Protein AF-A0A9X9WQW0-F1 (afdb_monomer)

Organism: NCBI:txid535904

Sequence (172 aa):
RVIGDWMEDARHYQTNLVPGDHANPDGRIAEDIRIATEFAVDLASSLFYCVLLLVTFVGILWSLSGSIHILGLGVPGHLVALAFGYAGMGAMIAFLLGRPLVRATDARQTKEADFRFGLVRAHESAEPIAIARGEALERQRLGTTFETIAQSWYDQSMGLARLLAFSSGYVA

Secondary structure (DSSP, 8-state):
-HHHHHHGGGHHHHHHHS-S--S-HHHHHHHHHHHHHHHHHHHHHHHHHHHHHHHHHHHHHHHH-PPEEETTEEETTHHHHHHHHHHHHHHHHHHHHHHHHHHHHHHHHHHHHHHHHHHHHHHHTHHHHHHTTTHHHHHHHHHHHHHHHHHHHHHHHHHHHHHHHHHHHH--

Foldseek 3Di:
DVVCVCPPPNVVVVVVVDDDDCPCVVVVVVVVVVVVVVVVVVVVVVVVVVVVVVVVVQVVLQVVFDFDQDPNDTDRSVSVVVVVVVVVVVVVVCVVVVVVVVVLVVVLVVLVVVLVVLVVVCVVCVVVCVVVVVVVVSVVVSVVSVVVSVVSVVVVVVVVVVVVVVVVVVVD

Solvent-accessible surface area (backbone atoms only — not comparable to full-atom values): 9630 Å² total; per-residue (Å²): 106,71,70,55,68,44,56,42,95,50,41,69,57,52,59,73,72,49,92,69,98,62,82,60,59,67,60,49,55,54,49,52,52,49,53,54,50,52,52,50,50,51,50,51,52,49,51,50,51,52,50,53,50,49,56,51,50,51,50,50,36,46,76,69,29,57,72,49,68,57,98,84,46,70,42,72,38,52,52,48,57,50,50,51,51,53,51,51,52,51,51,50,52,52,50,65,64,44,54,62,53,54,53,53,49,52,55,47,50,50,54,53,50,53,48,54,51,51,50,52,51,52,60,77,40,40,66,65,34,60,76,67,66,40,57,69,60,54,50,51,56,53,48,55,52,48,49,57,52,52,52,56,51,49,54,50,51,51,50,50,52,52,51,50,54,51,53,57,62,73,76,108

Radius of gyration: 27.29 Å; Cα contacts (8 Å, |Δi|>4): 46; chains: 1; bounding box: 70×33×71 Å

InterPro domains:
  IPR011527 ABC transporter type 1, transmembrane domain [PF06472] (4-154)
  IPR011527 ABC transporter type 1, transmembrane domain [PS50929] (28-172)
  IPR036640 ABC transporter type 1, transmembrane domain superfamily [G3DSA:1.20.1560.10] (21-172)
  IPR036640 ABC transporter type 1, transmembrane domain superfamily [SSF90123] (27-167)
  IPR050835 ATP-binding cassette sub-family D [PTHR11384] (5-152)

pLDDT: mean 83.38, std 10.06, range [42.25, 98.0]

Mean predicted aligned error: 11.53 Å

Structure (mmCIF, N/CA/C/O backbone):
data_AF-A0A9X9WQW0-F1
#
_entry.id   AF-A0A9X9WQW0-F1
#
loop_
_atom_site.group_PDB
_atom_site.id
_atom_site.type_symbol
_atom_site.label_atom_id
_atom_site.label_alt_id
_atom_site.label_comp_id
_atom_site.label_asym_id
_atom_site.label_entity_id
_atom_site.label_seq_id
_atom_site.pdbx_PDB_ins_code
_atom_site.Cartn_x
_atom_site.Cartn_y
_atom_site.Cartn_z
_atom_site.occupancy
_atom_site.B_iso_or_equiv
_atom_site.auth_seq_id
_atom_site.auth_comp_id
_atom_site.auth_asym_id
_atom_site.auth_atom_id
_atom_site.pdbx_PDB_model_num
ATOM 1 N N . ARG A 1 1 ? -25.026 -9.076 -12.579 1.00 79.00 1 ARG A N 1
ATOM 2 C CA . ARG A 1 1 ? -24.604 -10.345 -11.942 1.00 79.00 1 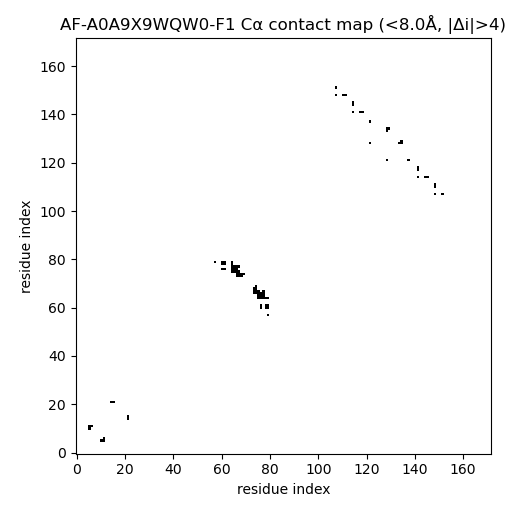ARG A CA 1
ATOM 3 C C . ARG A 1 1 ? -24.667 -10.228 -10.425 1.00 79.00 1 ARG A C 1
ATOM 5 O O . ARG A 1 1 ? -25.553 -10.841 -9.870 1.00 79.00 1 ARG A O 1
ATOM 12 N N . VAL A 1 2 ? -23.906 -9.321 -9.796 1.00 77.12 2 VAL A N 1
ATOM 13 C CA . VAL A 1 2 ? -23.926 -9.111 -8.328 1.00 77.12 2 VAL A CA 1
ATOM 14 C C . VAL A 1 2 ? -25.328 -8.880 -7.737 1.00 77.12 2 VAL A C 1
ATOM 16 O O . VAL A 1 2 ? -25.687 -9.523 -6.762 1.00 77.12 2 VAL A O 1
ATOM 19 N N . ILE A 1 3 ? -26.161 -8.034 -8.356 1.00 78.75 3 ILE A N 1
ATOM 20 C CA . ILE A 1 3 ? -27.555 -7.816 -7.907 1.00 78.75 3 ILE A CA 1
ATOM 21 C C . ILE A 1 3 ? -28.401 -9.097 -8.023 1.00 78.75 3 ILE A C 1
ATOM 23 O O . ILE A 1 3 ? -29.257 -9.348 -7.183 1.00 78.75 3 ILE A O 1
ATOM 27 N N . GLY A 1 4 ? -28.148 -9.914 -9.051 1.00 82.25 4 GLY A N 1
ATOM 28 C CA . GLY A 1 4 ? -28.834 -11.192 -9.245 1.00 82.25 4 GLY A CA 1
ATOM 29 C C . GLY A 1 4 ? -28.488 -12.180 -8.136 1.00 82.25 4 GLY A C 1
ATOM 30 O O . GLY A 1 4 ? -29.393 -12.702 -7.502 1.00 82.25 4 GLY A O 1
ATOM 31 N N . ASP A 1 5 ? -27.197 -12.331 -7.837 1.00 82.25 5 ASP A N 1
ATOM 32 C CA . ASP A 1 5 ? -26.704 -13.216 -6.773 1.00 82.25 5 ASP A CA 1
ATOM 33 C C . ASP A 1 5 ? -27.166 -12.738 -5.374 1.00 82.25 5 ASP A C 1
ATOM 35 O O . ASP A 1 5 ? -27.429 -13.543 -4.483 1.00 82.25 5 ASP A O 1
ATOM 39 N N . TRP A 1 6 ? -27.315 -11.420 -5.172 1.00 79.38 6 TRP A N 1
ATOM 40 C CA . TRP A 1 6 ? -27.839 -10.831 -3.929 1.00 79.38 6 TRP A CA 1
ATOM 41 C C . TRP A 1 6 ? -29.346 -11.067 -3.729 1.00 79.38 6 TRP A C 1
ATOM 43 O O . TRP A 1 6 ? -29.825 -11.223 -2.602 1.00 79.38 6 TRP A O 1
ATOM 53 N N . MET A 1 7 ? -30.112 -11.091 -4.821 1.00 81.50 7 MET A N 1
ATOM 54 C CA . MET A 1 7 ? -31.566 -11.277 -4.786 1.00 81.50 7 MET A CA 1
ATOM 55 C C . MET A 1 7 ? -32.009 -12.734 -4.974 1.00 81.50 7 MET A C 1
ATOM 57 O O . MET A 1 7 ? -33.195 -13.026 -4.819 1.00 81.50 7 MET A O 1
ATOM 61 N N . GLU A 1 8 ? -31.080 -13.646 -5.250 1.00 88.31 8 GLU A N 1
ATOM 62 C CA . GLU A 1 8 ? -31.335 -15.082 -5.362 1.00 88.31 8 GLU A CA 1
ATOM 63 C C . GLU A 1 8 ? -31.822 -15.665 -4.024 1.00 88.31 8 GLU A C 1
ATOM 65 O O . GLU A 1 8 ? -31.361 -15.257 -2.957 1.00 88.31 8 GLU A O 1
ATOM 70 N N . ASP A 1 9 ? -32.789 -16.586 -4.065 1.00 83.06 9 ASP A N 1
ATOM 71 C CA . ASP A 1 9 ? -33.359 -17.288 -2.898 1.00 83.06 9 ASP A CA 1
ATOM 72 C C . ASP A 1 9 ? -33.799 -16.389 -1.725 1.00 83.06 9 ASP A C 1
ATOM 74 O O . ASP A 1 9 ? -33.817 -16.811 -0.570 1.00 83.06 9 ASP A O 1
ATOM 78 N N . ALA A 1 10 ? -34.152 -15.127 -1.994 1.00 80.31 10 ALA A N 1
ATOM 79 C CA . ALA A 1 10 ? -34.452 -14.130 -0.965 1.00 80.31 10 ALA A CA 1
ATOM 80 C C . ALA A 1 10 ? -33.303 -13.907 0.046 1.00 80.31 10 ALA A C 1
ATOM 82 O O . ALA A 1 10 ? -33.551 -13.544 1.197 1.00 80.31 10 ALA A O 1
ATOM 83 N N . ARG A 1 11 ? -32.037 -14.078 -0.370 1.00 78.88 11 ARG A N 1
ATOM 84 C CA . ARG A 1 11 ? -30.841 -13.881 0.477 1.00 78.88 11 ARG A CA 1
ATOM 85 C C . ARG A 1 11 ? -30.814 -12.528 1.183 1.00 78.88 11 ARG A C 1
ATOM 87 O O . ARG A 1 11 ? -30.529 -12.491 2.372 1.00 78.88 11 ARG A O 1
ATOM 94 N N . HIS A 1 12 ? -31.215 -11.459 0.495 1.00 78.00 12 HIS A N 1
ATOM 95 C CA . HIS A 1 12 ? -31.385 -10.118 1.069 1.00 78.00 12 HIS A CA 1
ATOM 96 C C . HIS A 1 12 ? -32.323 -10.066 2.294 1.00 78.00 12 HIS A C 1
ATOM 98 O O . HIS A 1 12 ? -32.145 -9.230 3.178 1.00 78.00 12 HIS A O 1
ATOM 104 N N . TYR A 1 13 ? -33.322 -10.951 2.364 1.00 77.06 13 TYR A N 1
ATOM 105 C CA . TYR A 1 13 ? -34.199 -11.103 3.525 1.00 77.06 13 TYR A CA 1
ATOM 106 C C . TYR A 1 13 ? -33.598 -12.056 4.564 1.00 77.06 13 TYR A C 1
ATOM 108 O O . TYR A 1 13 ? -33.631 -11.764 5.758 1.00 77.06 13 TYR A O 1
ATOM 116 N N . GLN A 1 14 ? -32.991 -13.160 4.119 1.00 79.94 14 GLN A N 1
ATOM 117 C CA . GLN A 1 14 ? -32.332 -14.128 5.003 1.00 79.94 14 GLN A CA 1
ATOM 118 C C . GLN A 1 14 ? -31.207 -13.491 5.831 1.00 79.94 14 GLN A C 1
ATOM 120 O O . GLN A 1 14 ? -31.061 -13.817 7.005 1.00 79.94 14 GLN A O 1
ATOM 125 N N . THR A 1 15 ? -30.470 -12.524 5.278 1.00 75.31 15 THR A N 1
ATOM 126 C CA . THR A 1 15 ? -29.434 -11.774 6.007 1.00 75.31 15 THR A CA 1
ATOM 127 C C . THR A 1 15 ? -29.967 -10.955 7.183 1.00 75.31 15 THR A C 1
ATOM 129 O O . THR A 1 15 ? -29.216 -10.718 8.120 1.00 75.31 15 THR A O 1
ATOM 132 N N . ASN A 1 16 ? -31.251 -10.577 7.189 1.00 73.00 16 ASN A N 1
ATOM 133 C CA . ASN A 1 16 ? -31.883 -9.910 8.338 1.00 73.00 16 ASN A CA 1
ATOM 134 C C . ASN A 1 16 ? -32.357 -10.896 9.419 1.00 73.00 16 ASN A C 1
ATOM 136 O O . ASN A 1 16 ? -32.630 -10.489 10.545 1.00 73.00 16 ASN A O 1
ATOM 140 N N . LEU A 1 17 ? -32.493 -12.182 9.078 1.00 76.69 17 LEU A N 1
ATOM 141 C CA . LEU A 1 17 ? -32.932 -13.240 9.993 1.00 76.69 17 LEU A CA 1
ATOM 142 C C . LEU A 1 17 ? -31.763 -13.908 10.729 1.00 76.69 17 LEU A C 1
ATOM 144 O O . LEU A 1 17 ? -31.979 -14.579 11.738 1.00 76.69 17 LEU A O 1
ATOM 148 N N . VAL A 1 18 ? -30.538 -13.750 10.223 1.00 76.69 18 VAL A N 1
ATOM 149 C CA . VAL A 1 18 ? -29.325 -14.299 10.833 1.00 76.69 18 VAL A CA 1
ATOM 150 C C . VAL A 1 18 ? -28.803 -13.324 11.895 1.00 76.69 18 VAL A C 1
ATOM 152 O O . VAL A 1 18 ? -28.472 -12.186 11.557 1.00 76.69 18 VAL A O 1
ATOM 155 N N . PRO A 1 19 ? -28.676 -13.748 13.168 1.00 59.94 19 PRO A N 1
ATOM 156 C CA . PRO A 1 19 ? -28.030 -12.939 14.196 1.00 59.94 19 PRO A CA 1
ATOM 157 C C . PRO A 1 19 ? -26.569 -12.666 13.813 1.00 59.94 19 PRO A C 1
ATOM 159 O O . PRO A 1 19 ? -25.806 -13.600 13.568 1.00 59.94 19 PRO A O 1
ATOM 162 N N . GLY A 1 20 ? -26.175 -11.396 13.749 1.00 66.75 20 GLY A N 1
ATOM 163 C CA . GLY A 1 20 ? -24.807 -10.980 13.441 1.00 66.75 20 GLY A CA 1
ATOM 164 C C . GLY A 1 20 ? -24.715 -9.495 13.096 1.00 66.75 20 GLY A C 1
ATOM 165 O O . GLY A 1 20 ? -25.732 -8.840 12.869 1.00 66.75 20 GLY A O 1
ATOM 166 N N . ASP A 1 21 ? -23.491 -8.973 13.038 1.00 60.00 21 ASP A N 1
ATOM 167 C CA . ASP A 1 21 ? -23.204 -7.558 12.772 1.00 60.00 21 ASP A CA 1
ATOM 168 C C . ASP A 1 21 ? -23.285 -7.236 11.264 1.00 60.00 21 ASP A C 1
ATOM 170 O O . ASP A 1 21 ? -22.286 -7.041 10.570 1.00 60.00 21 ASP A O 1
ATOM 174 N N . HIS A 1 22 ? -24.505 -7.267 10.720 1.00 66.69 22 HIS A N 1
ATOM 175 C CA . HIS A 1 22 ? -24.801 -7.026 9.301 1.00 66.69 22 HIS A CA 1
ATOM 176 C C . HIS A 1 22 ? -25.416 -5.642 9.059 1.00 66.69 22 HIS A C 1
ATOM 178 O O . HIS A 1 22 ? -26.282 -5.491 8.200 1.00 66.69 22 HIS A O 1
ATOM 184 N N . ALA A 1 23 ? -25.002 -4.618 9.807 1.00 61.97 23 ALA A N 1
ATOM 185 C CA . ALA A 1 23 ? -25.507 -3.266 9.593 1.00 61.97 23 ALA A CA 1
ATOM 186 C C . ALA A 1 23 ? -25.193 -2.788 8.154 1.00 61.97 23 ALA A C 1
ATOM 188 O O . ALA A 1 23 ? -24.030 -2.694 7.764 1.00 61.97 23 ALA A O 1
ATOM 189 N N . ASN A 1 24 ? -26.234 -2.476 7.372 1.00 77.56 24 ASN A N 1
ATOM 190 C CA . ASN A 1 24 ? -26.153 -1.860 6.035 1.00 77.56 24 ASN A CA 1
ATOM 191 C C . ASN A 1 24 ? -25.366 -2.674 4.967 1.00 77.56 24 ASN A C 1
ATOM 193 O O . ASN A 1 24 ? -24.346 -2.203 4.444 1.00 77.56 24 ASN A O 1
ATOM 197 N N . PRO A 1 25 ? -25.803 -3.904 4.627 1.00 77.81 25 PRO A N 1
ATOM 198 C CA . PRO A 1 25 ? -25.103 -4.776 3.678 1.00 77.81 25 PRO A CA 1
ATOM 199 C C . PRO A 1 25 ? -25.095 -4.214 2.248 1.00 77.81 25 PRO A C 1
ATOM 201 O O . PRO A 1 25 ? -24.135 -4.405 1.507 1.00 77.81 25 PRO A O 1
ATOM 204 N N . ASP A 1 26 ? -26.133 -3.474 1.875 1.00 81.75 26 ASP A N 1
ATOM 205 C CA . ASP A 1 26 ? -26.272 -2.755 0.612 1.00 81.75 26 ASP A CA 1
ATOM 206 C C . ASP A 1 26 ? -25.217 -1.654 0.456 1.00 81.75 26 ASP A C 1
ATOM 208 O O . ASP A 1 26 ? -24.567 -1.573 -0.590 1.00 81.75 26 ASP A O 1
ATOM 212 N N . GLY A 1 27 ? -24.965 -0.877 1.515 1.00 83.25 27 GLY A N 1
ATOM 213 C CA . GLY A 1 27 ? -23.883 0.107 1.533 1.00 83.25 27 GLY A CA 1
ATOM 214 C C . GLY A 1 27 ? -22.503 -0.530 1.349 1.00 83.25 27 GLY A C 1
ATOM 215 O O . GLY A 1 27 ? -21.683 -0.013 0.592 1.00 83.25 27 GLY A O 1
ATOM 216 N N . ARG A 1 28 ? -22.261 -1.688 1.978 1.00 84.06 28 ARG A N 1
ATOM 217 C CA . ARG A 1 28 ? -20.995 -2.425 1.828 1.00 84.06 28 ARG A CA 1
ATOM 218 C C . ARG A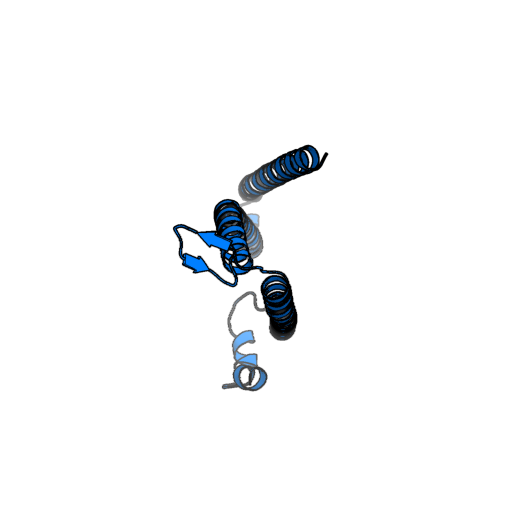 1 28 ? -20.799 -2.965 0.416 1.00 84.06 28 ARG A C 1
ATOM 220 O O . ARG A 1 28 ? -19.736 -2.765 -0.154 1.00 84.06 28 ARG A O 1
ATOM 227 N N . ILE A 1 29 ? -21.822 -3.586 -0.173 1.00 86.62 29 ILE A N 1
ATOM 228 C CA . ILE A 1 29 ? -21.748 -4.100 -1.550 1.00 86.62 29 ILE A CA 1
ATOM 229 C C . ILE A 1 29 ? -21.451 -2.961 -2.534 1.00 86.62 29 ILE A C 1
ATOM 231 O O . ILE A 1 29 ? -20.613 -3.122 -3.420 1.00 86.62 29 ILE A O 1
ATOM 235 N N . ALA A 1 30 ? -22.110 -1.809 -2.385 1.00 88.62 30 ALA A N 1
ATOM 236 C CA . ALA A 1 30 ? -21.869 -0.655 -3.247 1.00 88.62 30 ALA A CA 1
ATOM 237 C C . ALA A 1 30 ? -20.435 -0.115 -3.109 1.00 88.62 30 ALA A C 1
ATOM 239 O O . ALA A 1 30 ? -19.777 0.142 -4.118 1.00 88.62 30 ALA A O 1
ATOM 240 N N . GLU A 1 31 ? -19.943 0.015 -1.876 1.00 90.25 31 GLU A N 1
ATOM 241 C CA . GLU A 1 31 ? -18.595 0.508 -1.595 1.00 90.25 31 GLU A CA 1
ATOM 242 C C . GLU A 1 31 ? -17.510 -0.459 -2.082 1.00 90.25 31 GLU A C 1
ATOM 244 O O . GLU A 1 31 ? -16.568 -0.041 -2.752 1.00 90.25 31 GLU A O 1
ATOM 249 N N . ASP A 1 32 ? -17.674 -1.760 -1.844 1.00 91.19 32 ASP A N 1
ATOM 250 C CA . ASP A 1 32 ? -16.725 -2.780 -2.288 1.00 91.19 32 ASP A CA 1
ATOM 251 C C . ASP A 1 32 ? -16.651 -2.842 -3.823 1.00 91.19 32 ASP A C 1
ATOM 253 O O . ASP A 1 32 ? -15.560 -2.924 -4.391 1.00 91.19 32 ASP A O 1
ATOM 257 N N . ILE A 1 33 ? -17.795 -2.745 -4.520 1.00 92.62 33 ILE A N 1
ATOM 258 C CA . ILE A 1 33 ? -17.828 -2.661 -5.990 1.00 92.62 33 ILE A CA 1
ATOM 259 C C . ILE A 1 33 ? -17.099 -1.407 -6.471 1.00 92.62 33 ILE A C 1
ATOM 261 O O . ILE A 1 33 ? -16.331 -1.485 -7.434 1.00 92.62 33 ILE A O 1
ATOM 265 N N . ARG A 1 34 ? -17.331 -0.259 -5.824 1.00 94.12 34 ARG A N 1
ATOM 266 C CA . ARG A 1 34 ? -16.681 1.007 -6.174 1.00 94.12 34 ARG A CA 1
ATOM 267 C C . ARG A 1 34 ? -15.168 0.894 -6.026 1.00 94.12 34 ARG A C 1
ATOM 269 O O . ARG A 1 34 ? -14.460 1.101 -7.006 1.00 94.12 34 ARG A O 1
ATOM 276 N N . ILE A 1 35 ? -14.694 0.476 -4.852 1.00 94.50 35 ILE A N 1
ATOM 277 C CA . ILE A 1 35 ? -13.272 0.292 -4.546 1.00 94.50 35 ILE A CA 1
ATOM 278 C C . ILE A 1 35 ? -12.626 -0.688 -5.533 1.00 94.50 35 ILE A C 1
ATOM 280 O O . ILE A 1 35 ? -11.585 -0.387 -6.116 1.00 94.50 35 ILE A O 1
ATOM 284 N N . ALA A 1 36 ? -13.243 -1.850 -5.764 1.00 93.94 36 ALA A N 1
ATOM 285 C CA . ALA A 1 36 ? -12.706 -2.853 -6.680 1.00 93.94 36 ALA A CA 1
ATOM 286 C C . ALA A 1 36 ? -12.621 -2.334 -8.123 1.00 93.94 36 ALA A C 1
ATOM 288 O O . ALA A 1 36 ? -11.646 -2.611 -8.822 1.00 93.94 36 ALA A O 1
ATOM 289 N N . THR A 1 37 ? -13.623 -1.571 -8.568 1.00 95.50 37 THR A N 1
ATOM 290 C CA . THR A 1 37 ? -13.658 -1.010 -9.924 1.00 95.50 37 THR A CA 1
ATOM 291 C C . THR A 1 37 ? -12.637 0.115 -10.088 1.00 95.50 37 THR A C 1
ATOM 293 O O . THR A 1 37 ? -11.909 0.114 -11.077 1.00 95.50 37 THR A O 1
ATOM 296 N N . GLU A 1 38 ? -12.536 1.032 -9.122 1.00 97.00 38 GLU A N 1
ATOM 297 C CA . GLU A 1 38 ? -11.530 2.103 -9.109 1.00 97.00 38 GLU A CA 1
ATOM 298 C C . GLU A 1 38 ? -10.114 1.514 -9.164 1.00 97.00 38 GLU A C 1
ATOM 300 O O . GLU A 1 38 ? -9.352 1.833 -10.076 1.00 97.00 38 GLU A O 1
ATOM 305 N N . PHE A 1 39 ? -9.794 0.555 -8.287 1.00 95.44 39 PHE A N 1
ATOM 306 C CA . PHE A 1 39 ? -8.488 -0.108 -8.309 1.00 95.44 39 PHE A CA 1
ATOM 307 C C . PHE A 1 39 ? -8.218 -0.863 -9.610 1.00 95.44 39 PHE A C 1
ATOM 309 O O . PHE A 1 39 ? -7.090 -0.841 -10.104 1.00 95.44 39 PHE A O 1
ATOM 316 N N . ALA A 1 40 ? -9.220 -1.539 -10.177 1.00 96.38 40 ALA A N 1
ATOM 317 C CA . ALA A 1 40 ? -9.053 -2.248 -11.441 1.00 96.38 40 ALA A CA 1
ATOM 318 C C . ALA A 1 40 ? -8.742 -1.283 -12.596 1.00 96.38 40 ALA A C 1
ATOM 320 O O . ALA A 1 40 ? -7.857 -1.565 -13.406 1.00 96.38 40 ALA A O 1
ATOM 321 N N . VAL A 1 41 ? -9.440 -0.145 -12.660 1.00 97.56 41 VAL A N 1
ATOM 322 C CA . VAL A 1 41 ? -9.221 0.891 -13.680 1.00 97.56 41 VAL A CA 1
ATOM 323 C C . VAL A 1 41 ? -7.852 1.545 -13.515 1.00 97.56 41 VAL A C 1
ATOM 325 O O . VAL A 1 41 ? -7.128 1.686 -14.505 1.00 97.56 41 VAL A O 1
ATOM 328 N N . ASP A 1 42 ? -7.461 1.887 -12.289 1.00 97.62 42 ASP A N 1
ATOM 329 C CA . ASP A 1 42 ? -6.153 2.479 -12.003 1.00 97.62 42 ASP A CA 1
ATOM 330 C C . ASP A 1 42 ? -5.015 1.516 -12.346 1.00 97.62 42 ASP A C 1
ATOM 332 O O . ASP A 1 42 ? -4.050 1.897 -13.015 1.00 97.62 42 ASP A O 1
ATOM 336 N N . LEU A 1 43 ? -5.142 0.243 -11.960 1.00 96.19 43 LEU A N 1
ATOM 337 C CA . LEU A 1 43 ? -4.151 -0.782 -12.274 1.00 96.19 43 LEU A CA 1
ATOM 338 C C . LEU A 1 43 ? -4.033 -0.996 -13.785 1.00 96.19 43 LEU A C 1
ATOM 340 O O . LEU A 1 43 ? -2.921 -1.061 -14.306 1.00 96.19 43 LEU A O 1
ATOM 344 N N . ALA A 1 44 ? -5.161 -1.078 -14.496 1.00 97.44 44 ALA A N 1
ATOM 345 C CA . ALA A 1 44 ? -5.173 -1.245 -15.945 1.00 97.44 44 ALA A CA 1
ATOM 346 C C . ALA A 1 44 ? -4.530 -0.048 -16.661 1.00 97.44 44 ALA A C 1
ATOM 348 O O . ALA A 1 44 ? -3.698 -0.233 -17.550 1.00 97.44 44 ALA A O 1
ATOM 349 N N . SER A 1 45 ? -4.870 1.173 -16.242 1.00 97.44 45 SER A N 1
ATOM 350 C CA . SER A 1 45 ? -4.331 2.410 -16.816 1.00 97.44 45 SER A CA 1
ATOM 351 C C . SER A 1 45 ? -2.831 2.544 -16.552 1.00 97.44 45 SER A C 1
ATOM 353 O O . SER A 1 45 ? -2.062 2.851 -17.464 1.00 97.44 45 SER A O 1
ATOM 355 N N . SER A 1 46 ? -2.400 2.246 -15.325 1.00 97.44 46 SER A N 1
ATOM 356 C CA . SER A 1 46 ? -0.991 2.243 -14.931 1.00 97.44 46 SER A CA 1
ATOM 357 C C . SER A 1 46 ? -0.191 1.193 -15.700 1.00 97.44 46 SER A C 1
ATOM 359 O O . SER A 1 46 ? 0.847 1.504 -16.282 1.00 97.44 46 SER A O 1
ATOM 361 N N . LEU A 1 47 ? -0.707 -0.036 -15.802 1.00 97.38 47 LEU A N 1
ATOM 362 C CA . LEU A 1 47 ? -0.070 -1.104 -16.568 1.00 97.38 47 LEU A CA 1
ATOM 363 C C . LEU A 1 47 ? 0.079 -0.716 -18.041 1.00 97.38 47 LEU A C 1
ATOM 365 O O . LEU A 1 47 ? 1.154 -0.883 -18.616 1.00 97.38 47 LEU A O 1
ATOM 369 N N . PHE A 1 48 ? -0.979 -0.170 -18.643 1.00 98.00 48 PHE A N 1
ATOM 370 C CA . PHE A 1 48 ? -0.949 0.295 -20.024 1.00 98.00 48 PHE A CA 1
ATOM 371 C C . PHE A 1 48 ? 0.115 1.380 -20.230 1.00 98.00 48 PHE A C 1
ATOM 373 O O . PHE A 1 48 ? 0.929 1.283 -21.150 1.00 98.00 48 PHE A O 1
ATOM 380 N N . TYR A 1 49 ? 0.169 2.365 -19.332 1.00 97.31 49 TYR A N 1
ATOM 381 C CA . TYR A 1 49 ? 1.196 3.402 -19.351 1.00 97.31 49 TYR A CA 1
ATOM 382 C C . TYR A 1 49 ? 2.614 2.821 -19.225 1.00 97.31 49 TYR A C 1
ATOM 384 O O . TYR A 1 49 ? 3.493 3.158 -20.020 1.00 97.31 49 TYR A O 1
ATOM 392 N N . CYS A 1 50 ? 2.842 1.895 -18.289 1.00 96.31 50 CYS A N 1
ATOM 393 C CA . CYS A 1 50 ? 4.132 1.226 -18.117 1.00 96.31 50 CYS A CA 1
ATOM 394 C C . CYS A 1 50 ? 4.557 0.436 -19.363 1.00 96.31 50 CYS A C 1
ATOM 396 O O . CYS A 1 50 ? 5.733 0.457 -19.722 1.00 96.31 50 CYS A O 1
ATOM 398 N N . VAL A 1 51 ? 3.622 -0.231 -20.046 1.00 97.19 51 VAL A N 1
ATOM 399 C CA . VAL A 1 51 ? 3.902 -0.957 -21.296 1.00 97.19 51 VAL A CA 1
ATOM 400 C C . VAL A 1 51 ? 4.293 0.007 -22.415 1.00 97.19 51 VAL A C 1
ATOM 402 O O . VAL A 1 51 ? 5.290 -0.233 -23.097 1.00 97.19 51 VAL A O 1
ATOM 405 N N . LEU A 1 52 ? 3.564 1.114 -22.587 1.00 97.44 52 LEU A N 1
ATOM 406 C CA . LEU A 1 52 ? 3.921 2.144 -23.569 1.00 97.44 52 LEU A CA 1
ATOM 407 C C . LEU A 1 52 ? 5.318 2.708 -23.304 1.00 97.44 52 LEU A C 1
ATOM 409 O O . LEU A 1 52 ? 6.124 2.845 -24.228 1.00 97.44 52 LEU A O 1
ATOM 413 N N . LEU A 1 53 ? 5.617 2.997 -22.037 1.00 95.50 53 LEU A N 1
ATOM 414 C CA . LEU A 1 53 ? 6.916 3.497 -21.613 1.00 95.50 53 LEU A CA 1
ATOM 415 C C . LEU A 1 53 ? 8.017 2.469 -21.902 1.00 95.50 53 LEU A C 1
ATOM 417 O O . LEU A 1 53 ? 9.036 2.830 -22.484 1.00 95.50 53 LEU A O 1
ATOM 421 N N . LEU A 1 54 ? 7.794 1.189 -21.588 1.00 94.38 54 LEU A N 1
ATOM 422 C CA . LEU A 1 54 ? 8.733 0.103 -21.879 1.00 94.38 54 LEU A CA 1
ATOM 423 C C . LEU A 1 54 ? 9.039 0.005 -23.378 1.00 94.38 54 LEU A C 1
ATOM 425 O O . LEU A 1 54 ? 10.207 0.010 -23.757 1.00 94.38 54 LEU A O 1
ATOM 429 N N . VAL A 1 55 ? 8.012 -0.051 -24.231 1.00 94.94 55 VAL A N 1
ATOM 430 C CA . VAL A 1 55 ? 8.186 -0.135 -25.692 1.00 94.94 55 VAL A CA 1
ATOM 431 C C . VAL A 1 55 ? 8.947 1.081 -26.217 1.00 94.94 55 VAL A C 1
ATOM 433 O O . VAL A 1 55 ? 9.881 0.933 -27.005 1.00 94.94 55 VAL A O 1
ATOM 436 N N . THR A 1 56 ? 8.594 2.274 -25.737 1.00 94.69 56 THR A N 1
ATOM 437 C CA . THR A 1 56 ? 9.246 3.527 -26.134 1.00 94.69 56 THR A CA 1
ATOM 438 C C . THR A 1 56 ? 10.721 3.532 -25.740 1.00 94.69 56 THR A C 1
ATOM 440 O O . THR A 1 56 ? 11.580 3.777 -26.585 1.00 94.69 56 THR A O 1
ATOM 443 N N . PHE A 1 57 ? 11.047 3.205 -24.486 1.00 91.88 57 PHE A N 1
ATOM 444 C CA . PHE A 1 57 ? 12.432 3.171 -24.014 1.00 91.88 57 PHE A CA 1
ATOM 445 C C . PHE A 1 57 ? 13.259 2.085 -24.696 1.00 91.88 57 PHE A C 1
ATOM 447 O O . PHE A 1 57 ? 14.397 2.349 -25.073 1.00 91.88 57 PHE A O 1
ATOM 454 N N . VAL A 1 58 ? 12.703 0.888 -24.902 1.00 91.44 58 VAL A N 1
ATOM 455 C CA . VAL A 1 58 ? 13.385 -0.176 -25.652 1.00 91.44 58 VAL A CA 1
ATOM 456 C C . VAL A 1 58 ? 13.664 0.279 -27.084 1.00 91.44 58 VAL A C 1
ATOM 458 O O . VAL A 1 58 ? 14.781 0.096 -27.558 1.00 91.44 58 VAL A O 1
ATOM 461 N N . GLY A 1 59 ? 12.704 0.927 -27.751 1.00 88.50 59 GLY A N 1
ATOM 462 C CA . GLY A 1 59 ? 12.891 1.481 -29.094 1.00 88.50 59 GLY A CA 1
ATOM 463 C C . GLY A 1 59 ? 13.974 2.563 -29.152 1.00 88.50 59 GLY A C 1
ATOM 464 O O . GLY A 1 59 ? 14.853 2.507 -30.012 1.00 88.50 59 GLY A O 1
ATOM 465 N N . ILE A 1 60 ? 13.965 3.506 -28.203 1.00 90.19 60 ILE A N 1
ATOM 466 C CA . ILE A 1 60 ? 14.991 4.556 -28.081 1.00 90.19 60 ILE A CA 1
ATOM 467 C C . ILE A 1 60 ? 16.373 3.934 -27.855 1.00 90.19 60 ILE A C 1
ATOM 469 O O . ILE A 1 60 ? 17.323 4.265 -28.566 1.00 90.19 60 ILE A O 1
ATOM 473 N N . LEU A 1 61 ? 16.489 3.005 -26.900 1.00 87.69 61 LEU A N 1
ATOM 474 C CA . LEU A 1 61 ? 17.744 2.315 -26.608 1.00 87.69 61 LEU A CA 1
ATOM 475 C C . LEU A 1 61 ? 18.228 1.509 -27.803 1.00 87.69 61 LEU A C 1
ATOM 477 O O . LEU A 1 61 ? 19.422 1.505 -28.068 1.00 87.69 61 LEU A O 1
ATOM 481 N N . TRP A 1 62 ? 17.332 0.861 -28.545 1.00 85.69 62 TRP A N 1
ATOM 482 C CA . TRP A 1 62 ? 17.696 0.126 -29.749 1.00 85.69 62 TRP A CA 1
ATOM 483 C C . TRP A 1 62 ? 18.221 1.057 -30.844 1.00 85.69 62 TRP A C 1
ATOM 485 O O . TRP A 1 62 ? 19.249 0.764 -31.447 1.00 85.69 62 TRP A O 1
ATOM 495 N N . SER A 1 63 ? 17.569 2.205 -31.059 1.00 83.81 63 SER A N 1
ATOM 496 C CA . SER A 1 63 ? 18.004 3.197 -32.048 1.00 83.81 63 SER A CA 1
ATOM 497 C C . SER A 1 63 ? 19.341 3.852 -31.695 1.00 83.81 63 SER A C 1
ATOM 499 O O . SER A 1 63 ? 20.094 4.210 -32.597 1.00 83.81 63 SER A O 1
ATOM 501 N N . LEU A 1 64 ? 19.626 4.045 -30.406 1.00 83.38 64 LEU A N 1
ATOM 502 C CA . LEU A 1 64 ? 20.889 4.611 -29.917 1.00 83.38 64 LEU A CA 1
ATOM 503 C C . LEU A 1 64 ? 21.974 3.549 -29.708 1.00 83.38 64 LEU A C 1
ATOM 505 O O . LEU A 1 64 ? 23.156 3.881 -29.611 1.00 83.38 64 LEU A O 1
ATOM 509 N N . SER A 1 65 ? 21.592 2.275 -29.616 1.00 77.38 65 SER A N 1
ATOM 510 C CA . SER A 1 65 ? 22.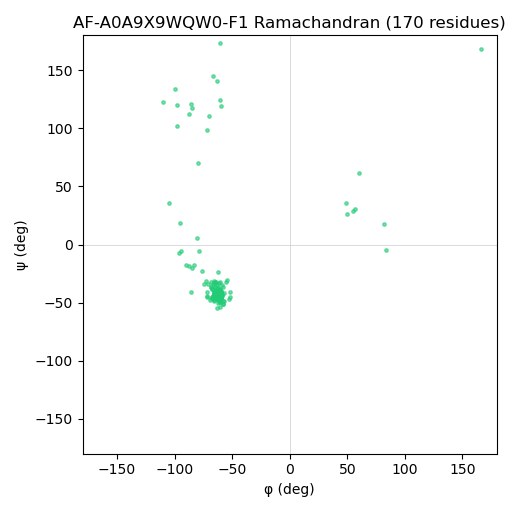520 1.183 -29.367 1.00 77.38 65 SER A CA 1
ATOM 511 C C . SER A 1 65 ? 23.373 0.941 -30.604 1.00 77.38 65 SER A C 1
ATOM 513 O O . SER A 1 65 ? 23.003 0.188 -31.502 1.00 77.38 65 SER A O 1
ATOM 515 N N . GLY A 1 66 ? 24.584 1.488 -30.593 1.00 68.44 66 GLY A N 1
ATOM 516 C CA . GLY A 1 66 ? 25.646 1.047 -31.491 1.00 68.44 66 GLY A CA 1
ATOM 517 C C . GLY A 1 66 ? 26.013 -0.433 -31.286 1.00 68.44 66 GLY A C 1
ATOM 518 O O . GLY A 1 66 ? 25.557 -1.105 -30.353 1.00 68.44 66 GLY A O 1
ATOM 519 N N . SER A 1 67 ? 26.874 -0.952 -32.159 1.00 66.06 67 SER A N 1
ATOM 520 C CA . SER A 1 67 ? 27.465 -2.284 -32.016 1.00 66.06 67 SER A CA 1
ATOM 521 C C . SER A 1 67 ? 28.697 -2.222 -31.114 1.00 66.06 67 SER A C 1
ATOM 523 O O . SER A 1 67 ? 29.688 -1.582 -31.475 1.00 66.06 67 SER A O 1
ATOM 525 N N . ILE A 1 68 ? 28.672 -2.917 -29.976 1.00 64.00 68 ILE A N 1
ATOM 526 C CA . ILE A 1 68 ? 29.885 -3.174 -29.191 1.00 64.00 68 ILE A CA 1
ATOM 527 C C . ILE A 1 68 ? 30.361 -4.586 -29.514 1.00 64.00 68 ILE A C 1
ATOM 529 O O . ILE A 1 68 ? 29.570 -5.529 -29.560 1.00 64.00 68 ILE A O 1
ATOM 533 N N . HIS A 1 69 ? 31.661 -4.724 -29.757 1.00 61.12 69 HIS A N 1
ATOM 534 C CA . HIS A 1 69 ? 32.296 -6.022 -29.927 1.00 61.12 69 HIS A CA 1
ATOM 535 C C . HIS A 1 69 ? 32.716 -6.532 -28.552 1.00 61.12 69 HIS A C 1
ATOM 537 O O . HIS A 1 69 ? 33.602 -5.961 -27.919 1.00 61.12 69 HIS A O 1
ATOM 543 N N . ILE A 1 70 ? 32.079 -7.603 -28.088 1.00 61.38 70 ILE A N 1
ATOM 544 C CA . ILE A 1 70 ? 32.454 -8.296 -26.855 1.00 61.38 70 ILE A CA 1
ATOM 545 C C . ILE A 1 70 ? 33.030 -9.643 -27.288 1.00 61.38 70 ILE A C 1
ATOM 547 O O . ILE A 1 70 ? 32.372 -10.387 -28.009 1.00 61.38 70 ILE A O 1
ATOM 551 N N . LEU A 1 71 ? 34.275 -9.948 -26.899 1.00 65.75 71 LEU A N 1
ATOM 552 C CA . LEU A 1 71 ? 34.954 -11.210 -27.259 1.00 65.75 71 LEU A CA 1
ATOM 553 C C . LEU A 1 71 ? 35.011 -11.492 -28.782 1.00 65.75 71 LEU A C 1
ATOM 555 O O . LEU A 1 71 ? 35.035 -12.642 -29.205 1.00 65.75 71 LEU A O 1
ATOM 559 N N . GLY A 1 72 ? 35.027 -10.447 -29.617 1.00 63.75 72 GLY A N 1
ATOM 560 C CA . GLY A 1 72 ? 35.069 -10.568 -31.083 1.00 63.75 72 GLY A CA 1
ATOM 561 C C . GLY A 1 72 ? 33.709 -10.779 -31.764 1.00 63.75 72 GLY A C 1
ATOM 562 O O . GLY A 1 72 ? 33.640 -10.732 -32.989 1.00 63.75 72 GLY A O 1
ATOM 563 N N . LEU A 1 73 ? 32.621 -10.936 -31.004 1.00 62.03 73 LEU A N 1
ATOM 564 C CA . LEU A 1 73 ? 31.250 -10.967 -31.516 1.00 62.03 73 LEU A CA 1
ATOM 565 C C . LEU A 1 73 ? 30.612 -9.584 -31.340 1.00 62.03 73 LEU A C 1
ATOM 567 O O . LEU A 1 73 ? 30.511 -9.063 -30.228 1.00 62.03 73 LEU A O 1
ATOM 571 N N . GLY A 1 74 ? 30.198 -8.964 -32.446 1.00 62.56 74 GLY A N 1
ATOM 572 C CA . GLY A 1 74 ? 29.407 -7.736 -32.409 1.00 62.56 74 GLY A CA 1
ATOM 573 C C . GLY A 1 74 ? 28.008 -8.050 -31.888 1.00 62.56 74 GLY A C 1
ATOM 574 O O . GLY A 1 74 ? 27.243 -8.720 -32.576 1.00 62.56 74 GLY A O 1
ATOM 575 N N . VAL A 1 75 ? 27.672 -7.583 -30.684 1.00 67.50 75 VAL A N 1
ATOM 576 C CA . VAL A 1 75 ? 26.323 -7.736 -30.121 1.00 67.50 75 VAL A CA 1
ATOM 577 C C . VAL A 1 75 ? 25.550 -6.437 -30.377 1.00 67.50 75 VAL A C 1
ATOM 579 O O . VAL A 1 75 ? 25.793 -5.435 -29.693 1.00 67.50 75 VAL A O 1
ATOM 582 N N . PRO A 1 76 ? 24.645 -6.395 -31.374 1.00 67.50 76 PRO A N 1
ATOM 583 C CA . PRO A 1 76 ? 23.723 -5.275 -31.523 1.00 67.50 76 PRO A CA 1
ATOM 584 C C . PRO A 1 76 ? 22.741 -5.254 -30.338 1.00 67.50 76 PRO A C 1
ATOM 586 O O . PRO A 1 76 ? 22.356 -6.303 -29.826 1.00 67.50 76 PRO A O 1
ATOM 589 N N . GLY A 1 77 ? 22.339 -4.066 -29.878 1.00 73.62 77 GLY A N 1
ATOM 590 C CA . GLY A 1 77 ? 21.354 -3.928 -28.792 1.00 73.62 77 GLY A CA 1
ATOM 591 C C . GLY A 1 77 ? 21.897 -4.083 -27.360 1.00 73.62 77 GLY A C 1
ATOM 592 O O . GLY A 1 77 ? 21.114 -4.303 -26.437 1.00 73.62 77 GLY A O 1
ATOM 593 N N . HIS A 1 78 ? 23.211 -3.965 -27.134 1.00 79.19 78 HIS A N 1
ATOM 594 C CA . HIS A 1 78 ? 23.839 -4.153 -25.812 1.00 79.19 78 HIS A CA 1
ATOM 595 C C . HIS A 1 78 ? 23.253 -3.255 -24.699 1.00 79.19 78 HIS A C 1
ATOM 597 O O . HIS A 1 78 ? 23.169 -3.683 -23.546 1.00 79.19 78 HIS A O 1
ATOM 603 N N . LEU A 1 79 ? 22.800 -2.036 -25.030 1.00 83.81 79 LEU A N 1
ATOM 604 C CA . LEU A 1 79 ? 22.169 -1.131 -24.061 1.00 83.81 79 LEU A CA 1
ATOM 605 C C . LEU A 1 79 ? 20.846 -1.683 -23.521 1.00 83.81 79 LEU A C 1
ATOM 607 O O . LEU A 1 79 ? 20.527 -1.466 -22.356 1.00 83.81 79 LEU A O 1
ATOM 611 N N . VAL A 1 80 ? 20.096 -2.431 -24.336 1.00 85.75 80 VAL A N 1
ATOM 612 C CA . VAL A 1 80 ? 18.841 -3.060 -23.909 1.00 85.75 80 VAL A CA 1
ATOM 613 C C . VAL A 1 80 ? 19.130 -4.150 -22.880 1.00 85.75 80 VAL A C 1
ATOM 615 O O . VAL A 1 80 ? 18.508 -4.172 -21.821 1.00 85.75 80 VAL A O 1
ATOM 618 N N . ALA A 1 81 ? 20.130 -5.000 -23.131 1.00 84.19 81 ALA A N 1
ATOM 619 C CA . ALA A 1 81 ? 20.540 -6.036 -22.182 1.00 84.19 81 ALA A CA 1
ATOM 620 C C . ALA A 1 81 ? 21.012 -5.444 -20.839 1.00 84.19 81 ALA A C 1
ATOM 622 O O . ALA A 1 81 ? 20.612 -5.926 -19.778 1.00 84.19 81 ALA A O 1
ATOM 623 N N . LEU A 1 82 ? 21.804 -4.365 -20.876 1.00 86.31 82 LEU A N 1
ATOM 624 C CA . LEU A 1 82 ? 22.226 -3.640 -19.672 1.00 86.31 82 LEU A CA 1
ATOM 625 C C . LEU A 1 82 ? 21.042 -3.022 -18.920 1.00 86.31 82 LEU A C 1
ATOM 627 O O . LEU A 1 82 ? 20.975 -3.140 -17.698 1.00 86.31 82 LEU A O 1
ATOM 631 N N . ALA A 1 83 ? 20.096 -2.408 -19.633 1.00 88.56 83 ALA A N 1
ATOM 632 C CA . ALA A 1 83 ? 18.906 -1.816 -19.031 1.00 88.56 83 ALA A CA 1
ATOM 633 C C . ALA A 1 83 ? 18.039 -2.869 -18.325 1.00 88.56 83 ALA A C 1
ATOM 635 O O . ALA A 1 83 ? 17.628 -2.651 -17.187 1.00 88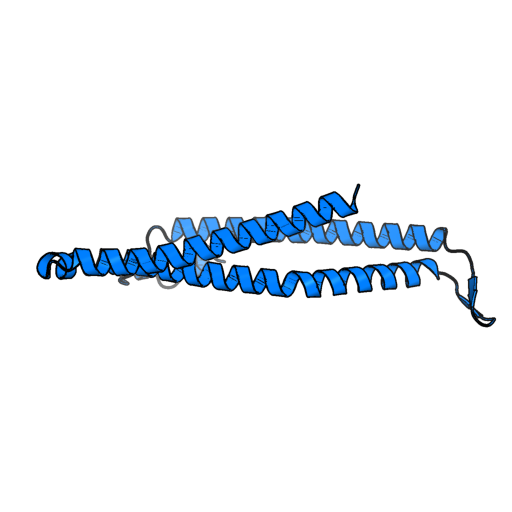.56 83 ALA A O 1
ATOM 636 N N . PHE A 1 84 ? 17.819 -4.036 -18.942 1.00 90.44 84 PHE A N 1
ATOM 637 C CA . PHE A 1 84 ? 17.112 -5.147 -18.296 1.00 90.44 84 PHE A CA 1
ATOM 638 C C . PHE A 1 84 ? 17.865 -5.688 -17.078 1.00 90.44 84 PHE A C 1
ATOM 640 O O . PHE A 1 84 ? 17.239 -5.974 -16.059 1.00 90.44 84 PHE A O 1
ATOM 647 N N . GLY A 1 85 ? 19.197 -5.789 -17.146 1.00 91.62 85 GLY A N 1
ATOM 648 C CA . GLY A 1 85 ? 20.019 -6.184 -16.001 1.00 91.62 85 GLY A CA 1
ATOM 649 C C . GLY A 1 85 ? 19.890 -5.205 -14.831 1.00 91.62 85 GLY A C 1
ATOM 650 O O . GLY A 1 85 ? 19.624 -5.615 -13.702 1.00 91.62 85 GLY A O 1
ATOM 651 N N . TYR A 1 86 ? 20.006 -3.905 -15.106 1.00 89.88 86 TYR A N 1
ATOM 652 C CA . TYR A 1 86 ? 19.840 -2.851 -14.106 1.00 89.88 86 TYR A CA 1
ATOM 653 C C . TYR A 1 86 ? 18.427 -2.846 -13.505 1.00 89.88 86 TYR A C 1
ATOM 655 O O . TYR A 1 86 ? 18.277 -2.851 -12.283 1.00 89.88 86 TYR A O 1
ATOM 663 N N . ALA A 1 87 ? 17.393 -2.914 -14.348 1.00 91.00 87 ALA A N 1
ATOM 664 C CA . ALA A 1 87 ? 16.002 -2.973 -13.909 1.00 91.00 87 ALA A CA 1
ATOM 665 C C . ALA A 1 87 ? 15.718 -4.225 -13.065 1.00 91.00 87 ALA A C 1
ATOM 667 O O . ALA A 1 87 ? 15.069 -4.129 -12.025 1.00 91.00 87 ALA A O 1
ATOM 668 N N . GLY A 1 88 ? 16.246 -5.387 -13.461 1.00 94.75 88 GLY A N 1
ATOM 669 C CA . GLY A 1 88 ? 16.121 -6.636 -12.710 1.00 94.75 88 GLY A CA 1
ATOM 670 C C . GLY A 1 88 ? 16.787 -6.569 -11.335 1.00 94.75 88 GLY A C 1
ATOM 671 O O . GLY A 1 88 ? 16.195 -6.999 -10.346 1.00 94.75 88 GLY A O 1
ATOM 672 N N . MET A 1 89 ? 17.980 -5.972 -11.240 1.00 94.75 89 MET A N 1
ATOM 673 C CA . MET A 1 89 ? 18.643 -5.736 -9.951 1.00 94.75 89 MET A CA 1
ATOM 674 C C . MET A 1 89 ? 17.837 -4.781 -9.065 1.00 94.75 89 MET A C 1
ATOM 676 O O . MET A 1 89 ? 17.618 -5.079 -7.892 1.00 94.75 89 MET A O 1
ATOM 680 N N . GLY A 1 90 ? 17.348 -3.671 -9.623 1.00 89.94 90 GLY A N 1
ATOM 681 C CA . GLY A 1 9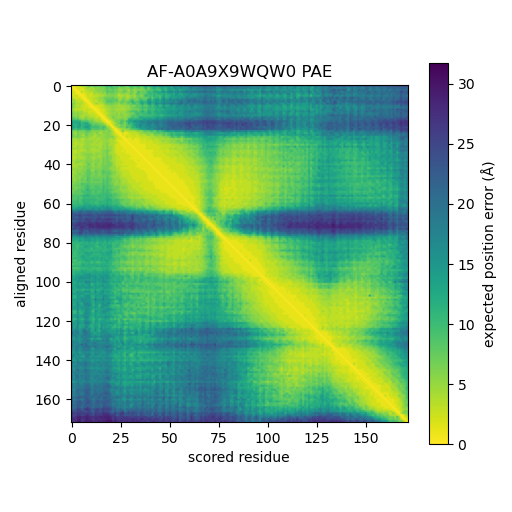0 ? 16.494 -2.727 -8.900 1.00 89.94 90 GLY A CA 1
ATOM 682 C C . GLY A 1 90 ? 15.210 -3.384 -8.385 1.00 89.94 90 GLY A C 1
ATOM 683 O O . GLY A 1 90 ? 14.875 -3.242 -7.210 1.00 89.94 90 GLY A O 1
ATOM 684 N N . ALA A 1 91 ? 14.540 -4.177 -9.226 1.00 91.06 91 ALA A N 1
ATOM 685 C CA . ALA A 1 91 ? 13.345 -4.929 -8.852 1.00 91.06 91 ALA A CA 1
ATOM 686 C C . ALA A 1 91 ? 13.629 -5.958 -7.746 1.00 91.06 91 ALA A C 1
ATOM 688 O O . ALA A 1 91 ? 12.844 -6.079 -6.806 1.00 91.06 91 ALA A O 1
ATOM 689 N N . MET A 1 92 ? 14.766 -6.658 -7.810 1.00 92.88 92 MET A N 1
ATOM 690 C CA . MET A 1 92 ? 15.185 -7.595 -6.765 1.00 92.88 92 MET A CA 1
ATOM 691 C C . MET A 1 92 ? 15.406 -6.879 -5.428 1.00 92.88 92 MET A C 1
ATOM 693 O O . MET A 1 92 ? 14.894 -7.322 -4.402 1.00 92.88 92 MET A O 1
ATOM 697 N N . ILE A 1 93 ? 16.126 -5.755 -5.429 1.00 90.94 93 ILE A N 1
ATOM 698 C CA . ILE A 1 93 ? 16.373 -4.962 -4.217 1.00 90.94 93 ILE A CA 1
ATOM 699 C C . ILE A 1 93 ? 15.051 -4.443 -3.640 1.00 90.94 93 ILE A C 1
ATOM 701 O O . ILE A 1 93 ? 14.800 -4.610 -2.446 1.00 90.94 93 ILE A O 1
ATOM 705 N N . ALA A 1 94 ? 14.177 -3.882 -4.480 1.00 86.56 94 ALA A N 1
ATOM 706 C CA . ALA A 1 94 ? 12.860 -3.406 -4.065 1.00 86.56 94 ALA A CA 1
ATOM 707 C C . ALA A 1 94 ? 12.009 -4.534 -3.462 1.00 86.56 94 ALA A C 1
ATOM 709 O O . ALA A 1 94 ? 11.392 -4.353 -2.414 1.00 86.56 94 ALA A O 1
ATOM 710 N N . PHE A 1 95 ? 12.026 -5.724 -4.070 1.00 88.50 95 PHE A N 1
ATOM 711 C CA . PHE A 1 95 ? 11.324 -6.891 -3.546 1.00 88.50 95 PHE A CA 1
ATOM 712 C C . PHE A 1 95 ? 11.873 -7.324 -2.181 1.00 88.50 95 PHE A C 1
ATOM 714 O O . PHE A 1 95 ? 11.103 -7.551 -1.248 1.00 88.50 95 PHE A O 1
ATOM 721 N N . LEU A 1 96 ? 13.198 -7.403 -2.028 1.00 87.12 96 LEU A N 1
ATOM 722 C CA . LEU A 1 96 ? 13.838 -7.794 -0.770 1.00 87.12 96 LEU A CA 1
ATOM 723 C C . LEU A 1 96 ? 13.551 -6.797 0.360 1.00 87.12 96 LEU A C 1
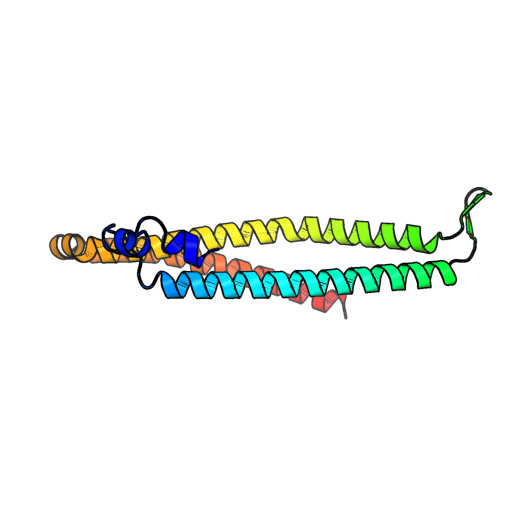ATOM 725 O O . LEU A 1 96 ? 13.239 -7.220 1.474 1.00 87.12 96 LEU A O 1
ATOM 729 N N . LEU A 1 97 ? 13.597 -5.495 0.067 1.00 84.88 97 LEU A N 1
ATOM 730 C CA . LEU A 1 97 ? 13.288 -4.436 1.030 1.00 84.88 97 LEU A CA 1
ATOM 731 C C . LEU A 1 97 ? 11.787 -4.338 1.341 1.00 84.88 97 LEU A C 1
ATOM 733 O O . LEU A 1 97 ? 11.427 -4.006 2.466 1.00 84.88 97 LEU A O 1
ATOM 737 N N . GLY A 1 98 ? 10.907 -4.660 0.390 1.00 83.38 98 GLY A N 1
ATOM 738 C CA . GLY A 1 98 ? 9.454 -4.586 0.569 1.00 83.38 98 GLY A CA 1
ATOM 739 C C . GLY A 1 98 ? 8.862 -5.704 1.437 1.00 83.38 98 GLY A C 1
ATOM 740 O O . GLY A 1 98 ? 7.930 -5.466 2.204 1.00 83.38 98 GLY A O 1
ATOM 741 N N . ARG A 1 99 ? 9.414 -6.925 1.382 1.00 84.19 99 ARG A N 1
ATOM 742 C CA . ARG A 1 99 ? 8.914 -8.082 2.158 1.00 84.19 99 ARG A CA 1
ATOM 743 C C . ARG A 1 99 ? 8.760 -7.849 3.671 1.00 84.19 99 ARG A C 1
ATOM 745 O O . ARG A 1 99 ? 7.726 -8.260 4.205 1.00 84.19 99 ARG A O 1
ATOM 752 N N . PRO A 1 100 ? 9.731 -7.262 4.399 1.00 84.81 100 PRO A N 1
ATOM 753 C CA . PRO A 1 100 ? 9.561 -7.006 5.828 1.00 84.81 100 PRO A CA 1
ATOM 754 C C . PRO A 1 100 ? 8.468 -5.970 6.116 1.00 84.81 100 PRO A C 1
ATOM 756 O O . PRO A 1 100 ? 7.763 -6.126 7.111 1.00 84.81 100 PRO A O 1
ATOM 759 N N . LEU A 1 101 ? 8.277 -4.968 5.247 1.00 79.94 101 LEU A N 1
ATOM 760 C CA . LEU A 1 101 ? 7.223 -3.963 5.422 1.00 79.94 101 LEU A CA 1
ATOM 761 C C . LEU A 1 101 ? 5.833 -4.593 5.318 1.00 79.94 101 LEU A C 1
ATOM 763 O O . LEU A 1 101 ? 4.998 -4.334 6.177 1.00 79.94 101 LEU A O 1
ATOM 767 N N . VAL A 1 102 ? 5.604 -5.460 4.325 1.00 84.00 102 VAL A N 1
ATOM 768 C CA . VAL A 1 102 ? 4.316 -6.165 4.173 1.00 84.00 102 VAL A CA 1
ATOM 769 C C . VAL A 1 102 ? 3.997 -6.973 5.430 1.00 84.00 102 VAL A C 1
ATOM 771 O O . VAL A 1 102 ? 2.937 -6.806 6.019 1.00 84.00 102 VAL A O 1
ATOM 774 N N . ARG A 1 103 ? 4.959 -7.762 5.924 1.00 84.94 103 ARG A N 1
ATOM 775 C CA . ARG A 1 103 ? 4.775 -8.554 7.152 1.00 84.94 103 ARG A CA 1
ATOM 776 C C . ARG A 1 103 ? 4.500 -7.691 8.384 1.00 84.94 103 ARG A C 1
ATOM 778 O O . ARG A 1 103 ? 3.700 -8.077 9.231 1.00 84.94 103 ARG A O 1
ATOM 785 N N . ALA A 1 104 ? 5.171 -6.547 8.506 1.00 83.12 104 ALA A N 1
ATOM 786 C CA . ALA A 1 104 ? 4.949 -5.620 9.612 1.00 83.12 104 ALA A CA 1
ATOM 787 C C . ALA A 1 104 ? 3.557 -4.973 9.545 1.00 83.12 104 ALA A C 1
ATOM 789 O O . ALA A 1 104 ? 2.912 -4.799 10.582 1.00 83.12 104 ALA A O 1
ATOM 790 N N . THR A 1 105 ? 3.082 -4.648 8.341 1.00 83.38 105 THR A N 1
ATOM 791 C CA . THR A 1 105 ? 1.729 -4.135 8.111 1.00 83.38 105 THR A CA 1
ATOM 792 C C . THR A 1 105 ? 0.676 -5.190 8.433 1.00 83.38 105 THR A C 1
ATOM 794 O O . THR A 1 105 ? -0.232 -4.890 9.203 1.00 83.38 105 THR A O 1
ATOM 797 N N . ASP A 1 106 ? 0.831 -6.425 7.952 1.00 83.88 106 ASP A N 1
ATOM 798 C CA . ASP A 1 106 ? -0.106 -7.523 8.230 1.00 83.88 106 ASP A CA 1
ATOM 799 C C . ASP A 1 106 ? -0.205 -7.808 9.736 1.00 83.88 106 ASP A C 1
ATOM 801 O O . ASP A 1 106 ? -1.296 -7.919 10.302 1.00 83.88 106 ASP A O 1
ATOM 805 N N . ALA A 1 107 ? 0.941 -7.869 10.425 1.00 86.25 107 ALA A N 1
ATOM 806 C CA . ALA A 1 107 ? 0.982 -8.070 11.871 1.00 86.25 107 ALA A CA 1
ATOM 807 C C . ALA A 1 107 ? 0.288 -6.926 12.627 1.00 86.25 107 ALA A C 1
ATOM 809 O O . ALA A 1 107 ? -0.411 -7.163 13.613 1.00 86.25 107 ALA A O 1
ATOM 810 N N . ARG A 1 108 ? 0.450 -5.681 12.164 1.00 84.75 108 ARG A N 1
ATOM 811 C CA . ARG A 1 108 ? -0.245 -4.523 12.734 1.00 84.75 108 ARG A CA 1
ATOM 812 C C . ARG A 1 108 ? -1.753 -4.590 12.489 1.00 84.75 108 ARG A C 1
ATOM 814 O O . ARG A 1 108 ? -2.506 -4.365 13.430 1.00 84.75 108 ARG A O 1
ATOM 821 N N . GLN A 1 109 ? -2.185 -4.897 11.267 1.00 85.12 109 GLN A N 1
ATOM 822 C CA . GLN A 1 109 ? -3.605 -5.027 10.926 1.00 85.12 109 GLN A CA 1
ATOM 823 C C . GLN A 1 109 ? -4.278 -6.122 11.755 1.00 85.12 109 GLN A C 1
ATOM 825 O O . GLN A 1 109 ? -5.381 -5.914 12.250 1.00 85.12 109 GLN A O 1
ATOM 830 N N . THR A 1 110 ? -3.586 -7.243 11.981 1.00 86.88 110 THR A N 1
ATOM 831 C CA . THR A 1 110 ? -4.069 -8.328 12.849 1.00 86.88 110 THR A CA 1
ATOM 832 C C . THR A 1 110 ? -4.285 -7.834 14.281 1.00 86.88 110 THR A C 1
ATOM 834 O O . THR A 1 110 ? -5.371 -7.995 14.826 1.00 86.88 110 THR A O 1
ATOM 837 N N . LYS A 1 111 ? -3.299 -7.138 14.868 1.00 84.94 111 LYS A N 1
ATOM 838 C CA . LYS A 1 111 ? -3.436 -6.558 16.217 1.00 84.94 111 LYS A CA 1
ATOM 839 C C . LYS A 1 111 ? -4.588 -5.552 16.307 1.00 84.94 111 LYS A C 1
ATOM 841 O O . LYS A 1 111 ? -5.309 -5.527 17.299 1.00 84.94 111 LYS A O 1
ATOM 846 N N . GLU A 1 112 ? -4.761 -4.714 15.286 1.00 86.94 112 GLU A N 1
ATOM 847 C CA . GLU A 1 112 ? -5.859 -3.746 15.226 1.00 86.94 112 GLU A CA 1
ATOM 848 C C . GLU A 1 112 ? -7.226 -4.438 15.125 1.00 86.94 112 GLU A C 1
ATOM 850 O O . GLU A 1 112 ? -8.171 -4.036 15.808 1.00 86.94 112 GLU A O 1
ATOM 855 N N . ALA A 1 113 ? -7.324 -5.503 14.326 1.00 86.75 113 ALA A N 1
ATOM 856 C CA . ALA A 1 113 ? -8.524 -6.324 14.224 1.00 86.75 113 ALA A CA 1
ATOM 857 C C . ALA A 1 113 ? -8.870 -6.995 15.564 1.00 86.75 113 ALA A C 1
ATOM 859 O O . ALA A 1 113 ? -10.022 -6.916 15.989 1.00 86.75 113 ALA A O 1
ATOM 860 N N . ASP A 1 114 ? -7.884 -7.559 16.269 1.00 87.62 114 ASP A N 1
ATOM 861 C CA . ASP A 1 114 ? -8.074 -8.176 17.590 1.00 87.62 114 ASP A CA 1
ATOM 862 C C . ASP A 1 114 ? -8.610 -7.173 18.623 1.00 87.62 114 ASP A C 1
ATOM 864 O O . ASP A 1 114 ? -9.512 -7.488 19.402 1.00 87.62 114 ASP A O 1
ATOM 868 N N . PHE A 1 115 ? -8.100 -5.938 18.613 1.00 86.75 115 PHE A N 1
ATOM 869 C CA . PHE A 1 115 ? -8.598 -4.874 19.487 1.00 86.75 115 PHE A CA 1
ATOM 870 C C . PHE A 1 115 ? -10.034 -4.467 19.153 1.00 86.75 115 PHE A C 1
ATOM 872 O O . PHE A 1 115 ? -10.866 -4.373 20.056 1.00 86.75 115 PHE A O 1
ATOM 879 N N . ARG A 1 116 ? -10.351 -4.266 17.865 1.00 86.31 116 ARG A N 1
ATOM 880 C CA . ARG A 1 116 ? -11.721 -3.956 17.421 1.00 86.31 116 ARG A CA 1
ATOM 881 C C . ARG A 1 116 ? -12.693 -5.067 17.815 1.00 86.31 116 ARG A C 1
ATOM 883 O O . ARG A 1 116 ? -13.758 -4.776 18.350 1.00 86.31 116 ARG A O 1
ATOM 890 N N . PHE A 1 117 ? -12.305 -6.327 17.628 1.00 87.19 117 PHE A N 1
ATOM 891 C CA . PHE A 1 117 ? -13.091 -7.477 18.067 1.00 87.19 117 PHE A CA 1
ATOM 892 C C . PHE A 1 117 ? -13.285 -7.495 19.591 1.00 87.19 117 PHE A C 1
ATOM 894 O O . PHE A 1 117 ? -14.391 -7.732 20.074 1.00 87.19 117 PHE A O 1
ATOM 901 N N . GLY A 1 118 ? -12.237 -7.183 20.360 1.00 86.38 118 GLY A N 1
ATOM 902 C CA . GLY A 1 118 ? -12.320 -7.039 21.815 1.00 86.38 118 GLY A CA 1
ATOM 903 C C . GLY A 1 118 ? -13.344 -5.988 22.257 1.00 86.38 118 GLY A C 1
ATOM 904 O O . GLY A 1 118 ? -14.118 -6.244 23.177 1.00 86.38 118 GLY A O 1
ATOM 905 N N . LEU A 1 119 ? -13.401 -4.840 21.573 1.00 87.25 119 LEU A N 1
ATOM 906 C CA . LEU A 1 119 ? -14.393 -3.792 21.840 1.00 87.25 119 LEU A CA 1
ATOM 907 C C . LEU A 1 119 ? -15.825 -4.252 21.547 1.00 87.25 119 LEU A C 1
ATOM 909 O O . LEU A 1 119 ? -16.709 -4.034 22.376 1.00 87.25 119 LEU A O 1
ATOM 913 N N . VAL A 1 120 ? -16.050 -4.911 20.405 1.00 87.56 120 VAL A N 1
ATOM 914 C CA . VAL A 1 120 ? -17.369 -5.465 20.049 1.00 87.56 120 VAL A CA 1
ATOM 915 C C . VAL A 1 120 ? -17.818 -6.471 21.105 1.00 87.56 120 VAL A C 1
ATOM 917 O O . VAL A 1 120 ? -18.920 -6.359 21.634 1.00 87.56 120 VAL A O 1
ATOM 920 N N . ARG A 1 121 ? -16.931 -7.384 21.514 1.00 86.56 121 ARG A N 1
ATOM 921 C CA . ARG A 1 121 ? -17.230 -8.376 22.553 1.00 86.56 121 ARG A CA 1
ATOM 922 C C . ARG A 1 121 ? -17.567 -7.740 23.903 1.00 86.56 121 ARG A C 1
ATOM 924 O O . ARG A 1 121 ? -18.470 -8.220 24.589 1.00 86.56 121 ARG A O 1
ATOM 931 N N . ALA A 1 122 ? -16.851 -6.686 24.300 1.00 87.00 122 ALA A N 1
ATOM 932 C CA . ALA A 1 122 ? -17.129 -5.961 25.539 1.00 87.00 122 ALA A CA 1
ATOM 933 C C . ALA A 1 122 ? -18.502 -5.269 25.497 1.00 87.00 122 ALA A C 1
ATOM 935 O O . ALA A 1 122 ? -19.210 -5.258 26.501 1.00 87.00 122 ALA A O 1
ATOM 936 N N . HIS A 1 123 ? -18.899 -4.750 24.332 1.00 85.94 123 HIS A N 1
ATOM 937 C CA . HIS A 1 123 ? -20.222 -4.171 24.114 1.00 85.94 123 HIS A CA 1
ATOM 938 C C . HIS A 1 123 ? -21.334 -5.235 24.138 1.00 85.94 123 HIS A C 1
ATOM 940 O O . HIS A 1 123 ? -22.322 -5.072 24.848 1.00 85.94 123 HIS A O 1
ATOM 946 N N . GLU A 1 124 ? -21.164 -6.356 23.431 1.00 85.94 124 GLU A N 1
ATOM 947 C CA . GLU A 1 124 ? -22.117 -7.479 23.446 1.00 85.94 124 GLU A CA 1
ATOM 948 C C . GLU A 1 124 ? -22.276 -8.095 24.845 1.00 85.94 124 GLU A C 1
ATOM 950 O O . GLU A 1 124 ? -23.358 -8.536 25.221 1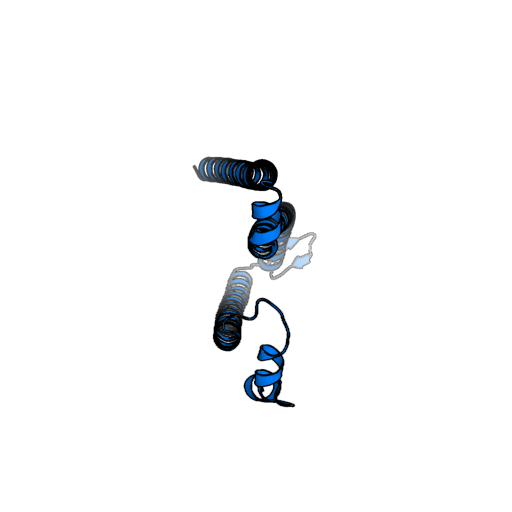.00 85.94 124 GLU A O 1
ATOM 955 N N . SER A 1 125 ? -21.204 -8.093 25.644 1.00 88.00 125 SER A N 1
ATOM 956 C CA . SER A 1 125 ? -21.187 -8.621 27.014 1.00 88.00 125 SER A CA 1
ATOM 957 C C . SER A 1 125 ? -21.428 -7.545 28.083 1.00 88.00 125 SER A C 1
ATOM 959 O O . SER A 1 125 ? -21.101 -7.763 29.251 1.00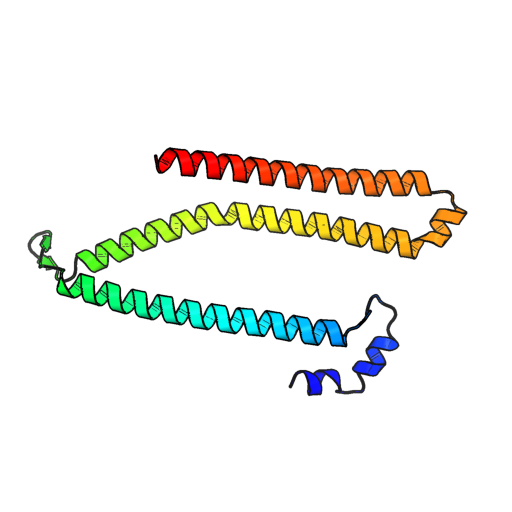 88.00 125 SER A O 1
ATOM 961 N N . ALA A 1 126 ? -21.987 -6.384 27.725 1.00 86.69 126 ALA A N 1
ATOM 962 C CA . ALA A 1 126 ? -22.127 -5.258 28.650 1.00 86.69 126 ALA A CA 1
ATOM 963 C C . ALA A 1 126 ? -22.978 -5.593 29.889 1.00 86.69 126 ALA A C 1
ATOM 965 O O . ALA A 1 126 ? -22.618 -5.223 31.005 1.00 86.69 126 ALA A O 1
ATOM 966 N N . GLU A 1 127 ? -24.071 -6.337 29.713 1.00 88.19 127 GLU A N 1
ATOM 967 C CA . GLU A 1 127 ? -24.966 -6.744 30.801 1.00 88.19 127 GLU A CA 1
ATOM 968 C C . GLU A 1 127 ? -24.274 -7.651 31.842 1.00 88.19 127 GLU A C 1
ATOM 970 O O . GLU A 1 127 ? -24.246 -7.280 33.021 1.00 88.19 127 GLU A O 1
ATOM 975 N N . PRO A 1 128 ? -23.641 -8.785 31.472 1.00 86.38 128 PRO A N 1
ATOM 976 C CA . PRO A 1 128 ? -22.923 -9.607 32.444 1.00 86.38 128 PRO A CA 1
ATOM 977 C C . PRO A 1 128 ? -21.726 -8.881 33.077 1.00 86.38 128 PRO A C 1
ATOM 979 O O . PRO A 1 128 ? -21.451 -9.096 34.258 1.00 86.38 128 PRO A O 1
ATOM 982 N N . ILE A 1 129 ? -21.044 -7.988 32.348 1.00 83.56 129 ILE A N 1
ATOM 983 C CA . ILE A 1 129 ? -19.960 -7.161 32.907 1.00 83.56 129 ILE A CA 1
ATOM 984 C C . ILE A 1 129 ? -20.499 -6.207 33.981 1.00 83.56 129 ILE A C 1
ATOM 986 O O . ILE A 1 129 ? -19.899 -6.101 35.054 1.00 83.56 129 ILE A O 1
ATOM 990 N N . ALA A 1 130 ? -21.633 -5.550 33.722 1.00 87.94 130 ALA A N 1
ATOM 991 C CA . ALA A 1 130 ? -22.268 -4.628 34.660 1.00 87.94 130 ALA A CA 1
ATOM 992 C C . ALA A 1 130 ? -22.770 -5.354 35.919 1.00 87.94 130 ALA A C 1
ATOM 994 O O . ALA A 1 130 ? -22.519 -4.904 37.039 1.00 87.94 130 ALA A O 1
ATOM 995 N N . ILE A 1 131 ? -23.408 -6.519 35.754 1.00 90.75 131 ILE A N 1
ATOM 996 C CA . ILE A 1 131 ? -23.891 -7.349 36.870 1.00 90.75 131 ILE A CA 1
ATOM 997 C C . ILE A 1 131 ? -22.721 -7.822 37.743 1.00 90.75 131 ILE A C 1
ATOM 999 O O . ILE A 1 131 ? -22.790 -7.747 38.970 1.00 90.75 131 ILE A O 1
ATOM 1003 N N . ALA A 1 132 ? -21.623 -8.265 37.124 1.00 90.94 132 ALA A N 1
ATOM 1004 C CA . ALA A 1 132 ? -20.431 -8.726 37.831 1.00 90.94 132 ALA A CA 1
ATOM 1005 C C . ALA A 1 132 ? -19.537 -7.586 38.361 1.00 90.94 132 ALA A C 1
ATOM 1007 O O . ALA A 1 132 ? -18.541 -7.864 39.030 1.00 90.94 132 ALA A O 1
ATOM 1008 N N . ARG A 1 133 ? -19.846 -6.314 38.049 1.00 88.00 133 ARG A N 1
ATOM 1009 C CA . ARG A 1 133 ? -18.965 -5.145 38.264 1.00 88.00 133 ARG A CA 1
ATOM 1010 C C . ARG A 1 133 ? -17.537 -5.365 37.731 1.00 88.00 133 ARG A C 1
ATOM 1012 O O . ARG A 1 133 ? -16.558 -4.902 38.314 1.00 88.00 133 ARG A O 1
ATOM 1019 N N . GLY A 1 134 ? -17.420 -6.074 36.607 1.00 87.81 134 GLY A N 1
ATOM 1020 C CA . GLY A 1 134 ? -16.152 -6.491 35.991 1.00 87.81 134 GLY A CA 1
ATOM 1021 C C . GLY A 1 134 ? -15.442 -5.411 35.163 1.00 87.81 134 GLY A C 1
ATOM 1022 O O . GLY A 1 134 ? -14.425 -5.683 34.531 1.00 87.81 134 GLY A O 1
ATOM 1023 N N . GLU A 1 135 ? -15.955 -4.183 35.155 1.00 89.25 135 GLU A N 1
ATOM 1024 C CA . GLU A 1 135 ? -15.522 -3.086 34.278 1.00 89.25 135 GLU A CA 1
ATOM 1025 C C . GLU A 1 135 ? -14.035 -2.731 34.422 1.00 89.25 135 GLU A C 1
ATOM 1027 O O . GLU A 1 135 ? -13.374 -2.398 33.440 1.00 89.25 135 GLU A O 1
ATOM 1032 N N . ALA A 1 136 ? -13.487 -2.799 35.641 1.00 89.06 136 ALA A N 1
ATOM 1033 C CA . ALA A 1 136 ? -12.077 -2.498 35.890 1.00 89.06 136 ALA A CA 1
ATOM 1034 C C . ALA A 1 136 ? -11.142 -3.512 35.210 1.00 89.06 136 ALA A C 1
ATOM 1036 O O . ALA A 1 136 ? -10.118 -3.121 34.647 1.00 89.06 136 ALA A O 1
ATOM 1037 N N . LEU A 1 137 ? -11.523 -4.793 35.223 1.00 87.50 137 LEU A N 1
ATOM 1038 C CA . LEU A 1 137 ? -10.768 -5.872 34.591 1.00 87.50 137 LEU A CA 1
ATOM 1039 C C . LEU A 1 137 ? -10.808 -5.741 33.063 1.00 87.50 137 LEU A C 1
ATOM 1041 O O . LEU A 1 137 ? -9.767 -5.808 32.410 1.00 87.50 137 LEU A O 1
ATOM 1045 N N . GLU A 1 138 ? -11.991 -5.486 32.497 1.00 88.25 138 GLU A N 1
ATOM 1046 C CA . GLU A 1 138 ? -12.139 -5.348 31.045 1.00 88.25 138 GLU A CA 1
ATOM 1047 C C . GLU A 1 138 ? -11.442 -4.081 30.522 1.00 88.25 138 GLU A C 1
ATOM 1049 O O . GLU A 1 138 ? -10.776 -4.116 29.487 1.00 88.25 138 GLU A O 1
ATOM 1054 N N . ARG A 1 139 ? -11.472 -2.980 31.291 1.00 88.50 139 ARG A N 1
ATOM 1055 C CA . ARG A 1 139 ? -10.706 -1.760 30.988 1.00 88.50 139 ARG A CA 1
ATOM 1056 C C . ARG A 1 139 ? -9.201 -2.019 30.970 1.00 88.50 139 ARG A C 1
ATOM 1058 O O . ARG A 1 139 ? -8.519 -1.537 30.069 1.00 88.50 139 ARG A O 1
ATOM 1065 N N . GLN A 1 140 ? -8.678 -2.779 31.934 1.00 89.94 140 GLN A N 1
ATOM 1066 C CA . GLN A 1 140 ? -7.260 -3.138 31.962 1.00 89.94 140 GLN A CA 1
ATOM 1067 C C . GLN A 1 140 ? -6.879 -3.988 30.743 1.00 89.94 140 GLN A C 1
ATOM 1069 O O . GLN A 1 140 ? -5.863 -3.721 30.105 1.00 89.94 140 GLN A O 1
ATOM 1074 N N . ARG A 1 141 ? -7.711 -4.971 30.379 1.00 87.06 141 ARG A N 1
ATOM 1075 C CA . ARG A 1 141 ? -7.484 -5.858 29.230 1.00 87.06 141 ARG A CA 1
ATOM 1076 C C . ARG A 1 141 ? -7.499 -5.117 27.887 1.00 87.06 141 ARG A C 1
ATOM 1078 O O . ARG A 1 141 ? -6.641 -5.351 27.034 1.00 87.06 141 ARG A O 1
ATOM 1085 N N . LEU A 1 142 ? -8.457 -4.211 27.689 1.00 87.50 142 LEU A N 1
ATOM 1086 C CA . LEU A 1 142 ? -8.513 -3.372 26.489 1.00 87.50 142 LEU A CA 1
ATOM 1087 C C . LEU A 1 142 ? -7.352 -2.369 26.458 1.00 87.50 142 LEU A C 1
ATOM 1089 O O . LEU A 1 142 ? -6.775 -2.140 25.397 1.00 87.50 142 LEU A O 1
ATOM 1093 N N . GLY A 1 143 ? -6.962 -1.831 27.618 1.00 87.56 143 GLY A N 1
ATOM 1094 C CA . GLY A 1 143 ? -5.828 -0.920 27.759 1.00 87.56 143 GLY A CA 1
ATOM 1095 C C . GLY A 1 143 ? -4.492 -1.547 27.352 1.00 87.56 143 GLY A C 1
ATOM 1096 O O . GLY A 1 143 ? -3.766 -0.952 26.561 1.00 87.56 143 GLY A O 1
ATOM 1097 N N . THR A 1 144 ? -4.188 -2.768 27.804 1.00 87.06 144 THR A N 1
ATOM 1098 C CA . THR A 1 144 ? -2.944 -3.468 27.420 1.00 87.06 144 THR A CA 1
ATOM 1099 C C . THR A 1 144 ? -2.898 -3.806 25.929 1.00 87.06 144 THR A C 1
ATOM 1101 O O . THR A 1 144 ? -1.853 -3.687 25.282 1.00 87.06 144 THR A O 1
ATOM 1104 N N . THR A 1 145 ? -4.042 -4.182 25.352 1.00 80.62 145 THR A N 1
ATOM 1105 C CA . THR A 1 145 ? -4.157 -4.437 23.909 1.00 80.62 145 THR A CA 1
ATOM 1106 C C . THR A 1 145 ? -3.940 -3.149 23.107 1.00 80.62 145 THR A C 1
ATOM 1108 O O . THR A 1 145 ? -3.190 -3.147 22.130 1.00 80.62 145 THR A O 1
ATOM 1111 N N . PHE A 1 146 ? -4.521 -2.030 23.554 1.00 86.38 146 PHE A N 1
ATOM 1112 C CA . PHE A 1 146 ? -4.323 -0.716 22.942 1.00 86.38 146 PHE A CA 1
ATOM 1113 C C . PHE A 1 146 ? -2.863 -0.250 23.018 1.00 86.38 146 PHE A C 1
ATOM 1115 O O . PHE A 1 146 ? -2.303 0.201 22.020 1.00 86.38 146 PHE A O 1
ATOM 1122 N N . GLU A 1 147 ? -2.213 -0.411 24.171 1.00 88.31 147 GLU A N 1
ATOM 1123 C CA . GLU A 1 147 ? -0.809 -0.039 24.361 1.00 88.31 147 GLU A CA 1
ATOM 1124 C C . GLU A 1 147 ? 0.120 -0.819 23.417 1.00 88.31 147 GLU A C 1
ATOM 1126 O O . GLU A 1 147 ? 1.021 -0.245 22.804 1.00 88.31 147 GLU A O 1
ATOM 1131 N N . THR A 1 148 ? -0.170 -2.103 23.194 1.00 82.69 148 THR A N 1
ATOM 1132 C CA . THR A 1 148 ? 0.563 -2.949 22.238 1.00 82.69 148 THR A CA 1
ATOM 1133 C C . THR A 1 148 ? 0.441 -2.440 20.793 1.00 82.69 148 THR A C 1
ATOM 1135 O O . THR A 1 148 ? 1.398 -2.523 20.014 1.00 82.69 148 THR A O 1
ATOM 1138 N N . ILE A 1 149 ? -0.723 -1.902 20.409 1.00 82.75 149 ILE A N 1
ATOM 1139 C CA . ILE A 1 149 ? -0.933 -1.286 19.089 1.00 82.75 149 ILE A CA 1
ATOM 1140 C C . ILE A 1 149 ? -0.189 0.048 18.999 1.00 82.75 149 ILE A C 1
ATOM 1142 O O . ILE A 1 149 ? 0.501 0.290 18.008 1.00 82.75 149 ILE A O 1
ATOM 1146 N N . ALA A 1 150 ? -0.288 0.889 20.031 1.00 82.94 150 ALA A N 1
ATOM 1147 C CA . ALA A 1 150 ? 0.360 2.197 20.076 1.00 82.94 150 ALA A CA 1
ATOM 1148 C C . ALA A 1 150 ? 1.890 2.085 19.970 1.00 82.94 150 ALA A C 1
ATOM 1150 O O . ALA A 1 150 ? 2.505 2.797 19.174 1.00 82.94 150 ALA A O 1
ATOM 1151 N N . GLN A 1 151 ? 2.497 1.137 20.692 1.00 85.31 151 GLN A N 1
ATOM 1152 C CA . GLN A 1 151 ? 3.932 0.842 20.593 1.00 85.31 151 GLN A CA 1
ATOM 1153 C C . GLN A 1 151 ? 4.315 0.401 19.174 1.00 85.31 151 GLN A C 1
ATOM 1155 O O . GLN A 1 151 ? 5.242 0.951 18.582 1.00 85.31 151 GLN A O 1
ATOM 1160 N N . SER A 1 152 ? 3.531 -0.499 18.567 1.00 80.31 152 SER A N 1
ATOM 1161 C CA . SER A 1 152 ? 3.758 -0.927 17.180 1.00 80.31 152 SER A CA 1
ATOM 1162 C C . SER A 1 152 ? 3.677 0.231 16.175 1.00 80.31 152 SER A C 1
ATOM 1164 O O . SER A 1 152 ? 4.365 0.204 15.155 1.00 80.31 152 SER A O 1
ATOM 1166 N N . TRP A 1 153 ? 2.837 1.235 16.435 1.00 79.50 153 TRP A N 1
ATOM 1167 C CA . TRP A 1 153 ? 2.693 2.431 15.600 1.00 79.50 153 TRP A CA 1
ATOM 1168 C C . TRP A 1 153 ? 3.901 3.364 15.723 1.00 79.50 153 TRP A C 1
ATOM 1170 O O . TRP A 1 153 ? 4.387 3.908 14.725 1.00 79.50 153 TRP A O 1
ATOM 1180 N N . TYR A 1 154 ? 4.405 3.517 16.947 1.00 82.38 154 TYR A N 1
ATOM 1181 C CA . TYR A 1 154 ? 5.583 4.322 17.243 1.00 82.38 154 TYR A CA 1
ATOM 1182 C C . TYR A 1 154 ? 6.838 3.727 16.593 1.00 82.38 154 TYR A C 1
ATOM 1184 O O . TYR A 1 154 ? 7.581 4.442 15.919 1.00 82.38 154 TYR A O 1
ATOM 1192 N N . ASP A 1 155 ? 7.017 2.407 16.690 1.00 80.62 155 ASP A N 1
ATOM 1193 C CA . ASP A 1 155 ? 8.142 1.696 16.076 1.00 80.62 155 ASP A CA 1
ATOM 1194 C C . ASP A 1 155 ? 8.139 1.818 14.545 1.00 80.62 155 ASP A C 1
ATOM 1196 O O . ASP A 1 155 ? 9.180 2.078 13.934 1.00 80.62 155 ASP A O 1
ATOM 1200 N N . GLN A 1 156 ? 6.964 1.699 13.914 1.00 78.50 156 GLN A N 1
ATOM 1201 C CA . GLN A 1 156 ? 6.815 1.896 12.467 1.00 78.50 156 GLN A CA 1
ATOM 1202 C C . GLN A 1 156 ? 7.115 3.338 12.048 1.00 78.50 156 GLN A C 1
ATOM 1204 O O . GLN A 1 156 ? 7.859 3.554 11.091 1.00 78.50 156 GLN A O 1
ATOM 1209 N N . SER A 1 157 ? 6.583 4.325 12.774 1.00 80.38 157 SER A N 1
ATOM 1210 C CA . SER A 1 157 ? 6.813 5.747 12.483 1.00 80.38 157 SER A CA 1
ATOM 1211 C C . SER A 1 157 ? 8.290 6.112 12.609 1.00 80.38 157 SER A C 1
ATOM 1213 O O . SER A 1 157 ? 8.841 6.791 11.745 1.00 80.38 157 SER A O 1
ATOM 1215 N N . MET A 1 158 ? 8.963 5.597 13.640 1.00 79.19 158 MET A N 1
ATOM 1216 C CA . MET A 1 158 ? 10.394 5.804 13.843 1.00 79.19 158 MET A CA 1
ATOM 1217 C C . MET A 1 158 ? 11.227 5.096 12.761 1.00 79.19 158 MET A C 1
ATOM 1219 O O . MET A 1 158 ? 12.218 5.648 12.282 1.00 79.19 158 MET A O 1
ATOM 1223 N N . GLY A 1 159 ? 10.822 3.894 12.336 1.00 77.75 159 GLY A N 1
ATOM 1224 C CA . GLY A 1 159 ? 11.446 3.168 11.227 1.00 77.75 159 GLY A CA 1
ATOM 1225 C C . GLY A 1 159 ? 11.343 3.920 9.898 1.00 77.75 159 GLY A C 1
ATOM 1226 O O . GLY A 1 159 ? 12.349 4.090 9.208 1.00 77.75 159 GLY A O 1
ATOM 1227 N N . LEU A 1 160 ? 10.157 4.444 9.576 1.00 79.56 160 LEU A N 1
ATOM 1228 C CA . LEU A 1 160 ? 9.933 5.293 8.405 1.00 79.56 160 LEU A CA 1
ATOM 1229 C C . LEU A 1 160 ? 10.736 6.594 8.479 1.00 79.56 160 LEU A C 1
ATOM 1231 O O . LEU A 1 160 ? 11.386 6.956 7.502 1.00 79.56 160 LEU A O 1
ATOM 1235 N N . ALA A 1 161 ? 10.761 7.264 9.633 1.00 79.44 161 ALA A N 1
ATOM 1236 C CA . ALA A 1 161 ? 11.548 8.480 9.826 1.00 79.44 161 ALA A CA 1
ATOM 1237 C C . ALA A 1 161 ? 13.050 8.236 9.596 1.00 79.44 161 ALA A C 1
ATOM 1239 O O . ALA A 1 161 ? 13.709 9.040 8.942 1.00 79.44 161 ALA A O 1
ATOM 1240 N N . ARG A 1 162 ? 13.587 7.099 10.066 1.00 76.25 162 ARG A N 1
ATOM 1241 C CA . ARG A 1 162 ? 14.987 6.702 9.827 1.00 76.25 162 ARG A CA 1
ATOM 1242 C C . ARG A 1 162 ? 15.269 6.420 8.351 1.00 76.25 162 ARG A C 1
ATOM 1244 O O . ARG A 1 162 ? 16.310 6.838 7.854 1.00 76.25 162 ARG A O 1
ATOM 1251 N N . LEU A 1 163 ? 14.355 5.748 7.649 1.00 78.69 163 LEU A N 1
ATOM 1252 C CA . LEU A 1 163 ? 14.486 5.492 6.209 1.00 78.69 163 LEU A CA 1
ATOM 1253 C C . LEU A 1 163 ? 14.421 6.784 5.389 1.00 78.69 163 LEU A C 1
ATOM 1255 O O . LEU A 1 163 ? 15.232 6.971 4.485 1.00 78.69 163 LEU A O 1
ATOM 1259 N N . LEU A 1 164 ? 13.503 7.692 5.726 1.00 79.69 164 LEU A N 1
ATOM 1260 C CA . LEU A 1 164 ? 13.385 8.996 5.075 1.00 79.69 164 LEU A CA 1
ATOM 1261 C C . LEU A 1 164 ? 14.623 9.861 5.325 1.00 79.69 164 LEU A C 1
ATOM 1263 O O . LEU A 1 164 ? 15.153 10.426 4.375 1.00 79.69 164 LEU A O 1
ATOM 1267 N N . ALA A 1 165 ? 15.129 9.901 6.562 1.00 74.31 165 ALA A N 1
ATOM 1268 C CA . ALA A 1 165 ? 16.358 10.619 6.903 1.00 74.31 165 ALA A CA 1
ATOM 1269 C C . ALA A 1 165 ? 17.586 10.056 6.166 1.00 74.31 165 ALA A C 1
ATOM 1271 O O . ALA A 1 165 ? 18.443 10.810 5.706 1.00 74.31 165 ALA A O 1
ATOM 1272 N N . PHE A 1 166 ? 17.662 8.731 6.014 1.00 75.75 166 PHE A N 1
ATOM 1273 C CA . PHE A 1 166 ? 18.713 8.086 5.229 1.00 75.75 166 PHE A CA 1
ATOM 1274 C C . PHE A 1 166 ? 18.591 8.416 3.734 1.00 75.75 166 PHE A C 1
ATOM 1276 O O . PHE A 1 166 ? 19.575 8.793 3.103 1.00 75.75 166 PHE A O 1
ATOM 1283 N N . SER A 1 167 ? 17.382 8.341 3.170 1.00 71.25 167 SER A N 1
ATOM 1284 C CA . SER A 1 167 ? 17.133 8.672 1.764 1.00 71.25 167 SER A CA 1
ATOM 1285 C C . SER A 1 167 ? 17.415 10.142 1.452 1.00 71.25 167 SER A C 1
ATOM 1287 O O . SER A 1 167 ? 17.968 10.432 0.395 1.00 71.25 167 SER A O 1
ATOM 1289 N N . SER A 1 168 ? 17.062 11.072 2.345 1.00 76.69 168 SER A N 1
ATOM 1290 C CA . SER A 1 168 ? 17.348 12.497 2.153 1.00 76.69 168 SER A CA 1
ATOM 1291 C C . SER A 1 168 ? 18.842 12.803 2.241 1.00 76.69 168 SER A C 1
ATOM 1293 O O . SER A 1 168 ? 19.315 13.698 1.554 1.00 76.69 168 SER A O 1
ATOM 1295 N N . GLY A 1 169 ? 19.589 12.053 3.059 1.00 65.19 169 GLY A N 1
ATOM 1296 C CA . GLY A 1 169 ? 21.046 12.176 3.160 1.00 65.19 169 GLY A CA 1
ATOM 1297 C C . GLY A 1 169 ? 21.811 11.551 1.990 1.00 65.19 169 GLY A C 1
ATOM 1298 O O . GLY A 1 169 ? 22.942 11.941 1.743 1.00 65.19 169 GLY A O 1
ATOM 1299 N N . TYR A 1 170 ? 21.213 10.598 1.269 1.00 49.59 170 TYR A N 1
ATOM 1300 C CA . TYR A 1 170 ? 21.822 9.962 0.092 1.00 49.59 170 TYR A CA 1
ATOM 1301 C C . TYR A 1 170 ? 21.610 10.760 -1.209 1.00 49.59 170 TYR A C 1
ATOM 1303 O O . TYR A 1 170 ? 22.321 10.551 -2.187 1.00 49.59 170 TYR A O 1
ATOM 1311 N N . VAL A 1 171 ? 20.612 11.651 -1.234 1.00 51.16 171 VAL A N 1
ATOM 1312 C CA . VAL A 1 171 ? 20.266 12.499 -2.394 1.00 51.16 171 VAL A CA 1
ATOM 1313 C C . VAL A 1 171 ? 20.898 13.903 -2.305 1.00 51.16 171 VAL A C 1
ATOM 1315 O O . VAL A 1 171 ? 20.831 14.658 -3.273 1.00 51.16 171 VAL A O 1
ATOM 1318 N N . ALA A 1 172 ? 21.528 14.246 -1.176 1.00 42.25 172 ALA A N 1
ATOM 1319 C CA . ALA A 1 172 ? 22.285 15.487 -0.976 1.00 42.25 172 ALA A CA 1
ATOM 1320 C C . ALA A 1 172 ? 23.771 15.298 -1.311 1.00 42.25 172 ALA A C 1
ATOM 1322 O O . ALA A 1 172 ? 24.351 16.235 -1.905 1.00 42.25 172 ALA A O 1
#

Nearest PDB structures (foldseek):
  6tqe-assembly1_A  TM=5.562E-01  e=1.624E-04  Mycobacterium tuberculosis
  7xec-assembly1_B  TM=8.175E-01  e=1.895E+00  Homo sapiens
  4ayx-assembly1_A  TM=8.294E-01  e=2.987E+00  Homo sapiens
  7vr1-assembly1_A  TM=8.148E-01  e=2.623E+00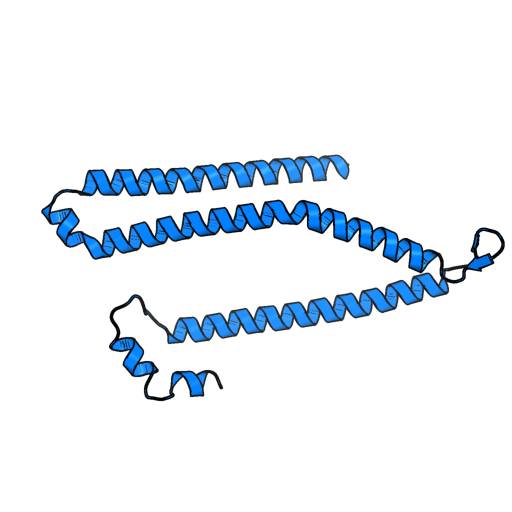  Homo sapiens
  8t4i-assembly1_B  TM=7.960E-01  e=5.724E+00  Homo sapiens